Protein AF-A0A1Y6CUM6-F1 (afdb_monomer_lite)

InterPro domains:
  IPR026919 Adhesion G-protein coupled receptor V1 [PTHR46682] (52-139)
  IPR038081 CalX-like domain superfamily [G3DSA:2.60.40.2030] (41-142)
  IPR038081 CalX-like domain superfamily [SSF141072] (45-139)

Structure (mmCIF, N/CA/C/O backbone):
data_AF-A0A1Y6CUM6-F1
#
_entry.id   AF-A0A1Y6CUM6-F1
#
loop_
_atom_site.group_PDB
_atom_site.id
_atom_site.type_symbol
_atom_site.label_atom_id
_atom_site.label_alt_id
_atom_site.label_comp_id
_atom_site.label_asym_id
_atom_site.label_entity_id
_atom_site.label_seq_id
_atom_site.pdbx_PDB_ins_code
_atom_site.Cartn_x
_atom_site.Cartn_y
_atom_site.Cartn_z
_atom_site.occupancy
_atom_site.B_iso_or_equiv
_atom_site.auth_seq_id
_atom_site.auth_comp_id
_atom_site.auth_asym_id
_atom_site.auth_atom_id
_atom_site.pdbx_PDB_model_num
ATOM 1 N N . MET A 1 1 ? -19.918 12.562 -0.828 1.00 33.53 1 MET A N 1
ATOM 2 C CA . MET A 1 1 ? -18.948 11.454 -0.847 1.00 33.53 1 MET A CA 1
ATOM 3 C C . MET A 1 1 ? -17.606 12.121 -0.648 1.00 33.53 1 MET A C 1
ATOM 5 O O . MET A 1 1 ? -17.178 12.841 -1.537 1.00 33.53 1 MET A O 1
ATOM 9 N N . ASP A 1 2 ? -17.083 12.089 0.573 1.00 28.70 2 ASP A N 1
ATOM 10 C CA . ASP A 1 2 ? -15.859 12.815 0.919 1.00 28.70 2 ASP A CA 1
ATOM 11 C C . ASP A 1 2 ? -14.671 11.929 0.526 1.00 28.70 2 ASP A C 1
ATOM 13 O O . ASP A 1 2 ? -14.449 10.892 1.152 1.00 28.70 2 ASP A O 1
ATOM 17 N N . SER A 1 3 ? -13.978 12.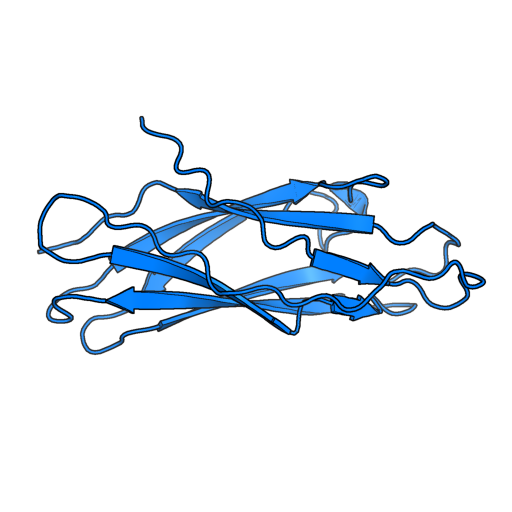271 -0.563 1.00 30.88 3 SER A N 1
ATOM 18 C CA . SER A 1 3 ? -12.720 11.619 -0.933 1.00 30.88 3 SER A CA 1
ATOM 19 C C . SER A 1 3 ? -11.688 11.979 0.121 1.00 30.88 3 SER A C 1
ATOM 21 O O . SER A 1 3 ? -11.293 13.136 0.256 1.00 30.88 3 SER A O 1
ATOM 23 N N . ILE A 1 4 ? -11.271 10.991 0.902 1.00 36.31 4 ILE A N 1
ATOM 24 C CA . ILE A 1 4 ? -10.274 11.200 1.938 1.00 36.31 4 ILE A CA 1
ATOM 25 C C . ILE A 1 4 ? -8.901 11.092 1.279 1.00 36.31 4 ILE A C 1
ATOM 27 O O . ILE A 1 4 ? -8.369 10.002 1.111 1.00 36.31 4 ILE A O 1
ATOM 31 N N . VAL A 1 5 ? -8.330 12.233 0.901 1.00 35.47 5 VAL A N 1
ATOM 32 C CA . VAL A 1 5 ? -6.923 12.306 0.496 1.00 35.47 5 VAL A CA 1
ATOM 33 C C . VAL A 1 5 ? -6.087 12.359 1.774 1.00 35.47 5 VAL A C 1
ATOM 35 O O . VAL A 1 5 ? -6.116 13.351 2.505 1.00 35.47 5 VAL A O 1
ATOM 38 N N . PHE A 1 6 ? -5.387 11.271 2.089 1.00 38.38 6 PHE A N 1
ATOM 39 C CA . PHE A 1 6 ? -4.308 11.307 3.074 1.00 38.38 6 PHE A CA 1
ATOM 40 C C . PHE A 1 6 ? -3.108 11.974 2.392 1.00 38.38 6 PHE A C 1
ATOM 42 O O . PHE A 1 6 ? -2.841 11.628 1.245 1.00 38.38 6 PHE A O 1
ATOM 49 N N . PRO A 1 7 ? -2.408 12.935 3.024 1.00 36.56 7 PRO A N 1
ATOM 50 C CA . PRO A 1 7 ? -1.186 13.477 2.442 1.00 36.56 7 PRO A CA 1
ATOM 51 C C . PRO A 1 7 ? -0.223 12.315 2.189 1.00 36.56 7 PRO A C 1
ATOM 53 O O . PRO A 1 7 ? 0.078 11.543 3.101 1.00 36.56 7 PRO A O 1
ATOM 56 N N . ASP A 1 8 ? 0.155 12.170 0.924 1.00 39.88 8 ASP A N 1
ATOM 57 C CA . ASP A 1 8 ? 0.846 11.013 0.378 1.00 39.88 8 ASP A CA 1
ATOM 58 C C . ASP A 1 8 ? 2.128 10.693 1.152 1.00 39.88 8 ASP A C 1
ATOM 60 O O . ASP A 1 8 ? 2.904 11.583 1.508 1.00 39.88 8 ASP A O 1
ATOM 64 N N . ILE A 1 9 ? 2.393 9.402 1.347 1.00 46.69 9 ILE A N 1
ATOM 65 C CA . ILE A 1 9 ? 3.763 8.925 1.509 1.00 46.69 9 ILE A CA 1
ATOM 66 C C . ILE A 1 9 ? 4.234 8.592 0.084 1.00 46.69 9 ILE A C 1
ATOM 68 O O . ILE A 1 9 ? 3.725 7.619 -0.472 1.00 46.69 9 ILE A O 1
ATOM 72 N N . PRO A 1 10 ? 5.130 9.383 -0.545 1.00 49.16 10 PRO A N 1
ATOM 73 C CA . PRO A 1 10 ? 5.575 9.106 -1.907 1.00 49.16 10 PRO A CA 1
ATOM 74 C C . PRO A 1 10 ? 6.358 7.793 -1.941 1.00 49.16 10 PRO A C 1
ATOM 76 O O . PRO A 1 10 ? 7.515 7.753 -1.541 1.00 49.16 10 PRO A O 1
ATOM 79 N N . THR A 1 11 ? 5.719 6.711 -2.375 1.00 52.38 11 THR A N 1
ATOM 80 C CA . THR A 1 11 ? 6.410 5.432 -2.562 1.00 52.38 11 THR A CA 1
ATOM 81 C C . THR A 1 11 ? 7.208 5.461 -3.851 1.00 52.38 11 THR A C 1
ATOM 83 O O . THR A 1 11 ? 6.782 6.101 -4.810 1.00 52.38 11 THR A O 1
ATOM 86 N N . SER A 1 12 ? 8.372 4.815 -3.852 1.00 60.19 12 SER A N 1
ATOM 87 C CA . SER A 1 12 ? 9.243 4.738 -5.021 1.00 60.19 12 SER A CA 1
ATOM 88 C C . SER A 1 12 ? 9.399 3.283 -5.435 1.00 60.19 12 SER A C 1
ATOM 90 O O . SER A 1 12 ? 9.820 2.435 -4.648 1.00 60.19 12 SER A O 1
ATOM 92 N N . ILE A 1 13 ? 9.078 3.005 -6.690 1.00 56.91 13 ILE A N 1
ATOM 93 C CA . ILE A 1 13 ? 9.493 1.806 -7.399 1.00 56.91 13 ILE A CA 1
ATOM 94 C C . ILE A 1 13 ? 10.892 2.112 -7.921 1.00 56.91 13 ILE A C 1
ATOM 96 O O . ILE A 1 13 ? 11.073 3.031 -8.720 1.00 56.91 13 ILE A O 1
ATOM 100 N N . ARG A 1 14 ? 11.892 1.398 -7.407 1.00 68.56 14 ARG A N 1
ATOM 101 C CA . ARG A 1 14 ? 13.252 1.448 -7.950 1.00 68.56 14 ARG A CA 1
ATOM 102 C C . ARG A 1 14 ? 13.371 0.371 -9.024 1.00 68.56 14 ARG A C 1
ATOM 104 O O . ARG A 1 14 ? 12.829 -0.714 -8.850 1.00 68.56 14 ARG A O 1
ATOM 111 N N . ARG A 1 15 ? 14.098 0.606 -10.111 1.00 60.31 15 ARG A N 1
ATOM 112 C CA . ARG A 1 15 ? 14.328 -0.436 -11.132 1.00 60.31 15 ARG A CA 1
ATOM 113 C C . ARG A 1 15 ? 15.804 -0.860 -11.196 1.00 60.31 15 ARG A C 1
ATOM 115 O O . ARG A 1 15 ? 16.686 -0.011 -11.016 1.00 60.31 15 ARG A O 1
ATOM 122 N N . PRO A 1 16 ? 16.131 -2.155 -11.376 1.00 41.50 16 PRO A N 1
ATOM 123 C CA . PRO A 1 16 ? 17.519 -2.601 -11.510 1.00 41.50 16 PRO A CA 1
ATOM 124 C C . PRO A 1 16 ? 18.195 -1.977 -12.745 1.00 41.50 16 PRO A C 1
ATOM 126 O O . PRO A 1 16 ? 17.691 -2.059 -13.855 1.00 41.50 16 PRO A O 1
ATOM 129 N N . GLY A 1 17 ? 19.363 -1.347 -12.568 1.00 44.12 17 GLY A N 1
ATOM 130 C CA . GLY A 1 17 ? 20.169 -0.815 -13.682 1.00 44.12 17 GLY A CA 1
ATOM 131 C C . GLY A 1 17 ? 20.031 0.685 -13.984 1.00 44.12 17 GLY A C 1
ATOM 132 O O . GLY A 1 17 ? 20.763 1.188 -14.841 1.00 44.12 17 GLY A O 1
ATOM 133 N N . ALA A 1 18 ? 19.194 1.433 -13.257 1.00 41.41 18 ALA A N 1
ATOM 134 C CA . ALA A 1 18 ? 19.151 2.893 -13.360 1.00 41.41 18 ALA A CA 1
ATOM 135 C C . ALA A 1 18 ? 20.408 3.542 -12.734 1.00 41.41 18 ALA A C 1
ATOM 137 O O . ALA A 1 18 ? 20.710 3.378 -11.549 1.00 41.41 18 ALA A O 1
ATOM 138 N N . TYR A 1 19 ? 21.174 4.285 -13.542 1.00 35.53 19 TYR A N 1
ATOM 139 C CA . TYR A 1 19 ? 22.328 5.060 -13.079 1.00 35.53 19 TYR A CA 1
ATOM 140 C C . TYR A 1 19 ? 21.883 6.257 -12.218 1.00 35.53 19 TYR A C 1
ATOM 142 O O . TYR A 1 19 ? 21.023 7.047 -12.594 1.00 35.53 19 TYR A O 1
ATOM 150 N N . ILE A 1 20 ? 22.533 6.371 -11.060 1.00 35.66 20 ILE A N 1
ATOM 151 C CA . ILE A 1 20 ? 22.246 7.232 -9.908 1.00 35.66 20 ILE A CA 1
ATOM 152 C C . ILE A 1 20 ? 22.082 8.741 -10.191 1.00 35.66 20 ILE A C 1
ATOM 154 O O . ILE A 1 20 ? 22.967 9.400 -10.737 1.00 35.66 20 ILE A O 1
ATOM 158 N N . GLY A 1 21 ? 21.002 9.316 -9.658 1.00 32.97 21 GLY A N 1
ATOM 159 C CA . GLY A 1 21 ? 20.863 10.734 -9.318 1.00 32.97 21 GLY A CA 1
ATOM 160 C C . GLY A 1 21 ? 20.311 10.839 -7.893 1.00 32.97 21 GLY A C 1
ATOM 161 O O . GLY A 1 21 ? 19.306 10.223 -7.575 1.00 32.97 21 GLY A O 1
ATOM 162 N N . VAL A 1 22 ? 21.022 11.538 -7.009 1.00 37.03 22 VAL A N 1
ATOM 163 C CA . VAL A 1 22 ? 20.795 11.583 -5.551 1.00 37.03 22 VAL A CA 1
ATOM 164 C C . VAL A 1 22 ? 19.372 12.028 -5.177 1.00 37.03 22 VAL A C 1
ATOM 166 O O . VAL A 1 22 ? 18.963 13.117 -5.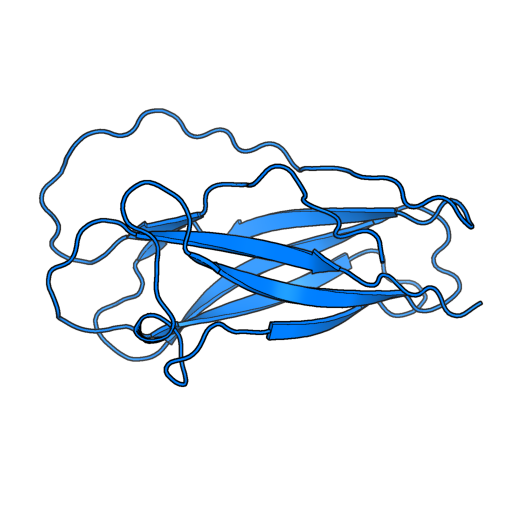571 1.00 37.03 22 VAL A O 1
ATOM 169 N N . TYR A 1 23 ? 18.696 11.286 -4.291 1.00 34.22 23 TYR A N 1
ATOM 170 C CA . TYR A 1 23 ? 17.544 11.789 -3.531 1.00 34.22 23 TYR A CA 1
ATOM 171 C C . TYR A 1 23 ? 17.810 11.652 -2.023 1.00 34.22 23 TYR A C 1
ATOM 173 O O . TYR A 1 23 ? 18.298 10.626 -1.554 1.00 34.22 23 TYR A O 1
ATOM 181 N N . GLY A 1 24 ? 17.610 12.757 -1.294 1.00 28.89 24 GLY A N 1
ATOM 182 C CA . GLY A 1 24 ? 18.013 12.959 0.105 1.00 28.89 24 GLY A CA 1
ATOM 183 C C . GLY A 1 24 ? 17.266 12.104 1.144 1.00 28.89 24 GLY A C 1
ATOM 184 O O . GLY A 1 24 ? 16.479 11.234 0.783 1.00 28.89 24 GLY A O 1
ATOM 185 N N . PRO A 1 25 ? 17.506 12.330 2.453 1.00 32.84 25 PRO A N 1
ATOM 186 C CA . PRO A 1 25 ? 16.980 11.472 3.510 1.00 32.84 25 PRO A CA 1
ATOM 187 C C . PRO A 1 25 ? 15.453 11.574 3.575 1.00 32.84 25 PRO A C 1
ATOM 189 O O . PRO A 1 25 ? 14.892 12.613 3.923 1.00 32.84 25 PRO A O 1
ATOM 192 N N . TRP A 1 26 ? 14.791 10.477 3.222 1.00 36.88 26 TRP A N 1
ATOM 193 C CA . TRP A 1 26 ? 13.344 10.349 3.202 1.00 36.88 26 TRP A CA 1
ATOM 194 C C . TRP A 1 26 ? 12.857 9.880 4.575 1.00 36.88 26 TRP A C 1
ATOM 196 O O . TRP A 1 26 ? 13.093 8.747 4.988 1.00 36.88 26 TRP A O 1
ATOM 206 N N . THR A 1 27 ? 12.213 10.773 5.323 1.00 39.12 27 THR A N 1
ATOM 207 C CA . THR A 1 27 ? 11.589 10.456 6.613 1.00 39.12 27 THR A CA 1
ATOM 208 C C . THR A 1 27 ? 10.075 10.602 6.474 1.00 39.12 27 THR A C 1
ATOM 210 O O . THR A 1 27 ? 9.525 11.667 6.752 1.00 39.12 27 THR A O 1
ATOM 213 N N . GLY A 1 28 ? 9.391 9.561 5.994 1.00 39.22 28 GLY A N 1
ATOM 214 C CA . GLY A 1 28 ? 7.927 9.526 5.950 1.00 39.22 28 GLY A CA 1
ATOM 215 C C . GLY A 1 28 ? 7.342 9.207 7.329 1.00 39.22 28 GLY A C 1
ATOM 216 O O . GLY A 1 28 ? 7.519 8.103 7.837 1.00 39.22 28 GLY A O 1
ATOM 217 N N . ALA A 1 29 ? 6.661 10.169 7.955 1.00 34.97 29 ALA A N 1
ATOM 218 C CA . ALA A 1 29 ? 5.875 9.959 9.174 1.00 34.97 29 ALA A CA 1
ATOM 219 C C . ALA A 1 29 ? 4.471 9.406 8.833 1.00 34.97 29 ALA A C 1
ATOM 221 O O . ALA A 1 29 ? 3.959 9.699 7.752 1.00 34.97 29 ALA A O 1
ATOM 222 N N . PRO A 1 30 ? 3.812 8.641 9.729 1.00 44.72 30 PRO A N 1
ATOM 223 C CA . PRO A 1 30 ? 2.469 8.117 9.476 1.00 44.72 30 PRO A CA 1
ATOM 224 C C . PRO A 1 30 ? 1.435 9.247 9.339 1.00 44.72 30 PRO A C 1
ATOM 226 O O . PRO A 1 30 ? 1.350 10.127 10.198 1.00 44.72 30 PRO A O 1
ATOM 229 N N . ALA A 1 31 ? 0.606 9.192 8.292 1.00 46.22 31 ALA A N 1
ATOM 230 C CA . ALA A 1 31 ? -0.525 10.098 8.111 1.00 46.22 31 ALA A CA 1
ATOM 231 C C . ALA A 1 31 ? -1.730 9.611 8.936 1.00 46.22 31 ALA A C 1
ATOM 233 O O . ALA A 1 31 ? -2.228 8.505 8.731 1.00 46.22 31 ALA A O 1
ATOM 234 N N . THR A 1 32 ? -2.220 10.424 9.873 1.00 42.34 32 THR A N 1
ATOM 235 C CA . THR A 1 32 ? -3.393 10.109 10.706 1.00 42.34 32 THR A CA 1
ATOM 236 C C . THR A 1 32 ? -4.591 10.971 10.308 1.00 42.34 32 THR A C 1
ATOM 238 O O . THR A 1 32 ? -4.477 12.191 10.202 1.00 42.34 32 THR A O 1
ATOM 241 N N . ARG A 1 33 ? -5.773 10.364 10.110 1.00 49.47 33 ARG A N 1
ATOM 242 C CA . ARG A 1 33 ? -7.037 11.113 10.009 1.00 49.47 33 ARG A CA 1
ATOM 243 C C . ARG A 1 33 ? -8.154 10.449 10.798 1.00 49.47 33 ARG A C 1
ATOM 245 O O . ARG A 1 33 ? -8.413 9.256 10.669 1.00 49.47 33 ARG A O 1
ATOM 252 N N . SER A 1 34 ? -8.867 11.270 11.563 1.00 46.16 34 SER A N 1
ATOM 253 C CA . SER A 1 34 ? -10.031 10.860 12.341 1.00 46.16 34 SER A CA 1
ATOM 254 C C . SER A 1 34 ? -11.317 10.935 11.524 1.00 46.16 34 SER A C 1
ATOM 256 O O . SER A 1 34 ? -11.650 11.993 10.996 1.00 46.16 34 SER A O 1
ATOM 258 N N . THR A 1 35 ? -12.067 9.835 11.433 1.00 44.50 35 THR A N 1
ATOM 259 C CA . THR A 1 35 ? -13.427 9.830 10.874 1.00 44.50 35 THR A CA 1
ATOM 260 C C . THR A 1 35 ? -14.440 10.073 11.988 1.00 44.50 35 THR A C 1
ATOM 262 O O . THR A 1 35 ? -14.504 9.328 12.967 1.00 44.50 35 THR A O 1
ATOM 265 N N . SER A 1 36 ? -15.225 11.145 11.876 1.00 47.81 36 SER A N 1
ATOM 266 C CA . SER A 1 36 ? -16.265 11.477 12.851 1.00 47.81 36 SER A CA 1
ATOM 267 C C . SER A 1 36 ? -17.443 10.507 12.733 1.00 47.81 36 SER A C 1
ATOM 269 O O . SER A 1 36 ? -18.105 10.466 11.699 1.00 47.81 36 SER A O 1
ATOM 271 N N . GLY A 1 37 ? -17.714 9.761 13.805 1.00 47.59 37 GLY A N 1
ATOM 272 C CA . GLY A 1 37 ? -18.907 8.916 13.927 1.00 47.59 37 GLY A CA 1
ATOM 273 C C . GLY A 1 37 ? -18.921 8.000 15.155 1.00 47.59 37 GLY A C 1
ATOM 274 O O . GLY A 1 37 ? -19.990 7.710 15.675 1.00 47.59 37 GLY A O 1
ATOM 275 N N . GLY A 1 38 ? -17.756 7.601 15.680 1.00 55.31 38 GLY A N 1
ATOM 276 C CA . GLY A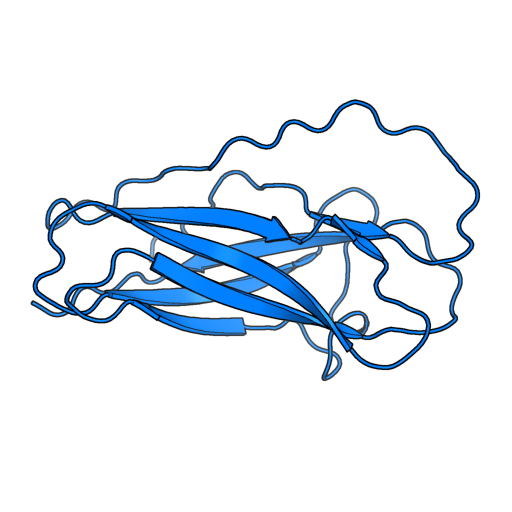 1 38 ? -17.704 6.685 16.833 1.00 55.31 38 GLY A CA 1
ATOM 277 C C . GLY A 1 38 ? -16.342 6.550 17.515 1.00 55.31 38 GLY A C 1
ATOM 278 O O . GLY A 1 38 ? -16.066 5.532 18.138 1.00 55.31 38 GLY A O 1
ATOM 279 N N . GLY A 1 39 ? -15.449 7.532 17.351 1.00 67.38 39 GLY A N 1
ATOM 280 C CA . GLY A 1 39 ? -14.081 7.467 17.886 1.00 67.38 39 GLY A CA 1
ATOM 281 C C . GLY A 1 39 ? -13.161 6.473 17.167 1.00 67.38 39 GLY A C 1
ATOM 282 O O . GLY A 1 39 ? -12.014 6.326 17.575 1.00 67.38 39 GLY A O 1
ATOM 283 N N . CYS A 1 40 ? -13.648 5.811 16.111 1.00 73.81 40 CYS A N 1
ATOM 284 C CA . CYS A 1 40 ? -12.850 4.957 15.245 1.00 73.81 40 CYS A CA 1
ATOM 285 C C . CYS A 1 40 ? -12.196 5.783 14.130 1.00 73.81 40 CYS A C 1
ATOM 287 O O . CYS A 1 40 ? -12.873 6.570 13.465 1.00 73.81 40 CYS A O 1
ATOM 289 N N . SER A 1 41 ? -10.898 5.599 13.909 1.00 82.00 41 SER A N 1
ATOM 290 C CA . SER A 1 41 ? -10.140 6.280 12.859 1.00 82.00 41 SER A CA 1
ATOM 291 C C . SER A 1 41 ? -9.125 5.360 12.208 1.00 82.00 41 SER A C 1
ATOM 293 O O . SER A 1 41 ? -8.628 4.444 12.860 1.00 82.00 41 SER A O 1
ATOM 295 N N . LEU A 1 42 ? -8.836 5.613 10.931 1.00 82.06 42 LEU A N 1
ATOM 296 C CA . LEU A 1 42 ? -7.901 4.830 10.132 1.00 82.06 42 LEU A CA 1
ATOM 297 C C . LEU A 1 42 ? -6.711 5.689 9.702 1.00 82.06 42 LEU A C 1
ATOM 299 O O . LEU A 1 42 ? -6.865 6.850 9.320 1.00 82.06 42 LEU A O 1
ATOM 303 N N . SER A 1 43 ? -5.528 5.095 9.736 1.00 82.88 43 SER A N 1
ATOM 304 C CA . SER A 1 43 ? -4.302 5.612 9.133 1.00 82.88 43 SER A CA 1
ATOM 305 C C . SER A 1 43 ? -3.681 4.547 8.243 1.00 82.88 43 SER A C 1
ATOM 307 O O . SER A 1 43 ? -3.918 3.359 8.442 1.00 82.88 43 SER A O 1
ATOM 309 N N . ILE A 1 44 ? -2.870 4.964 7.277 1.00 84.19 44 ILE A N 1
ATOM 310 C CA . ILE A 1 44 ? -2.087 4.067 6.426 1.00 84.19 44 ILE A CA 1
ATOM 311 C C . ILE A 1 44 ? -0.620 4.480 6.476 1.00 84.19 44 ILE A C 1
ATOM 313 O O . ILE A 1 44 ? -0.300 5.669 6.517 1.00 84.19 44 ILE A O 1
ATOM 317 N N . ALA A 1 45 ? 0.267 3.492 6.497 1.00 82.62 45 ALA A N 1
ATOM 318 C CA . ALA A 1 45 ? 1.702 3.694 6.399 1.00 82.62 45 ALA A CA 1
ATOM 319 C C . ALA A 1 45 ? 2.311 2.665 5.447 1.00 82.62 45 ALA A C 1
ATOM 321 O O . ALA A 1 45 ? 2.005 1.476 5.537 1.00 82.62 45 ALA A O 1
ATOM 322 N N . ALA A 1 46 ? 3.198 3.122 4.567 1.00 82.00 46 ALA A N 1
ATOM 323 C CA . ALA A 1 46 ? 4.095 2.242 3.834 1.00 82.00 46 ALA A CA 1
ATOM 324 C C . ALA A 1 46 ? 5.039 1.559 4.834 1.00 82.00 46 ALA A C 1
ATOM 326 O O . ALA A 1 46 ? 5.770 2.239 5.553 1.00 82.00 46 ALA A O 1
ATOM 327 N N . THR A 1 47 ? 4.999 0.230 4.904 1.00 85.06 47 THR A N 1
ATOM 328 C CA . THR A 1 47 ? 5.862 -0.552 5.806 1.00 85.06 47 THR A CA 1
ATOM 329 C C . THR A 1 47 ? 7.014 -1.224 5.079 1.00 85.06 47 THR A C 1
ATOM 331 O O . THR A 1 47 ? 8.068 -1.415 5.675 1.00 85.06 47 THR A O 1
ATOM 334 N N . ASP A 1 48 ? 6.827 -1.542 3.799 1.00 82.31 48 ASP A N 1
ATOM 335 C CA . ASP A 1 48 ? 7.870 -2.049 2.909 1.00 82.31 48 ASP A CA 1
ATOM 336 C C . ASP A 1 48 ? 7.461 -1.762 1.455 1.00 82.31 48 ASP A C 1
ATOM 338 O O . ASP A 1 48 ? 6.894 -2.619 0.773 1.00 82.31 48 ASP A O 1
ATOM 342 N N . ALA A 1 49 ? 7.638 -0.507 1.029 1.00 83.19 49 ALA A N 1
ATOM 343 C CA . ALA A 1 49 ? 7.142 0.002 -0.255 1.00 83.19 49 ALA A CA 1
ATOM 344 C C . ALA A 1 49 ? 8.097 1.009 -0.932 1.00 83.19 49 ALA A C 1
ATOM 346 O O . ALA A 1 49 ? 7.674 1.841 -1.726 1.00 83.19 49 ALA A O 1
ATOM 347 N N . ASP A 1 50 ? 9.385 0.954 -0.595 1.00 83.56 50 ASP A N 1
ATOM 348 C CA . ASP A 1 50 ? 10.446 1.647 -1.329 1.00 83.56 50 ASP A CA 1
ATOM 349 C C . ASP A 1 50 ? 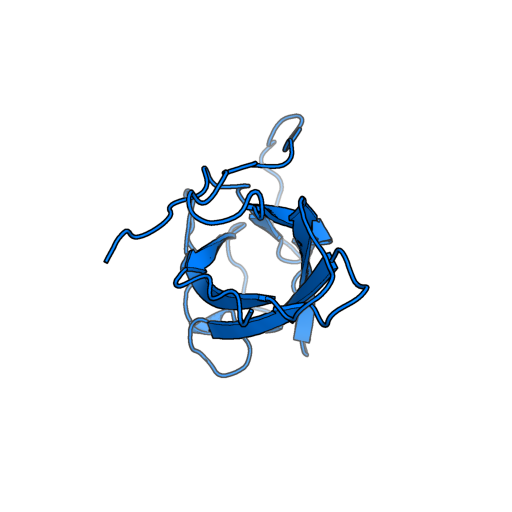11.540 0.626 -1.636 1.00 83.56 50 ASP A C 1
ATOM 351 O O . ASP A 1 50 ? 12.364 0.295 -0.778 1.00 83.56 50 ASP A O 1
ATOM 355 N N . LYS A 1 51 ? 11.486 0.031 -2.828 1.00 83.38 51 LYS A N 1
ATOM 356 C CA . LYS A 1 51 ? 12.339 -1.100 -3.215 1.00 83.38 51 LYS A CA 1
ATOM 357 C C . LYS A 1 51 ? 12.270 -1.379 -4.707 1.00 83.38 51 LYS A C 1
ATOM 359 O O . LYS A 1 51 ? 11.533 -0.723 -5.437 1.00 83.38 51 LYS A O 1
ATOM 364 N N . PHE A 1 52 ? 13.092 -2.335 -5.131 1.00 83.06 52 PHE A N 1
ATOM 365 C CA . PHE A 1 52 ? 13.119 -2.771 -6.513 1.00 83.06 52 PHE A CA 1
ATOM 366 C C . PHE A 1 52 ? 11.886 -3.600 -6.874 1.00 83.06 52 PHE A C 1
ATOM 368 O O . PHE A 1 52 ? 11.488 -4.444 -6.075 1.00 83.06 52 PHE A O 1
ATOM 375 N N . GLU A 1 53 ? 11.321 -3.389 -8.062 1.00 84.88 53 GLU A N 1
ATOM 376 C CA . GLU A 1 53 ? 10.278 -4.266 -8.626 1.00 84.88 53 GLU A CA 1
ATOM 377 C C . GLU A 1 53 ? 10.802 -5.658 -9.018 1.00 84.88 53 GLU A C 1
ATOM 379 O O . GLU A 1 53 ? 10.065 -6.635 -8.909 1.00 84.88 53 GLU A O 1
ATOM 384 N N . GLY A 1 54 ? 12.088 -5.760 -9.379 1.00 88.12 54 GLY A N 1
ATOM 385 C CA . GLY A 1 54 ? 12.718 -6.979 -9.896 1.00 88.12 54 GLY A CA 1
ATOM 386 C C . GLY A 1 54 ? 12.594 -7.127 -11.418 1.00 88.12 54 GLY A C 1
ATOM 387 O O . GLY A 1 54 ? 11.825 -6.419 -12.048 1.00 88.12 54 GLY A O 1
ATOM 388 N N . ASP A 1 55 ? 13.355 -8.061 -11.995 1.00 87.31 55 ASP A N 1
ATOM 389 C CA . ASP A 1 55 ? 13.419 -8.263 -13.456 1.00 87.31 55 ASP A CA 1
ATOM 390 C C . ASP A 1 55 ? 12.286 -9.165 -14.003 1.00 87.31 55 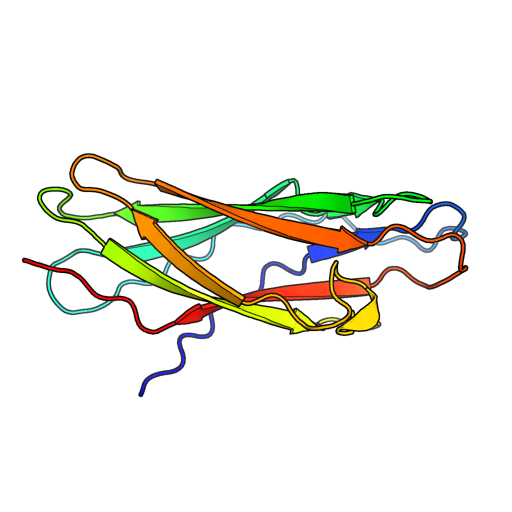ASP A C 1
ATOM 392 O O . ASP A 1 55 ? 12.103 -9.282 -15.214 1.00 87.31 55 ASP A O 1
ATOM 396 N N . ASP A 1 56 ? 11.582 -9.883 -13.119 1.00 90.12 56 ASP A N 1
ATOM 397 C CA . ASP A 1 56 ? 10.518 -10.843 -13.445 1.00 90.12 56 ASP A CA 1
ATOM 398 C C . ASP A 1 56 ? 9.612 -11.074 -12.219 1.00 90.12 56 ASP A C 1
ATOM 400 O O . ASP A 1 56 ? 9.974 -10.769 -11.078 1.00 90.12 56 ASP A O 1
ATOM 404 N N . GLY A 1 57 ? 8.447 -11.682 -12.440 1.00 94.75 57 GLY A N 1
ATOM 405 C CA . GLY A 1 57 ? 7.501 -12.049 -11.395 1.00 94.75 57 GLY A CA 1
ATOM 406 C C . GLY A 1 57 ? 6.812 -10.840 -10.768 1.00 94.75 57 GLY A C 1
ATOM 407 O O . GLY A 1 57 ? 6.580 -9.828 -11.419 1.00 94.75 57 GLY A O 1
ATOM 408 N N . ALA A 1 58 ? 6.425 -10.972 -9.502 1.00 94.81 58 ALA A N 1
ATOM 409 C CA . ALA A 1 58 ? 5.742 -9.916 -8.769 1.00 94.81 58 ALA A CA 1
ATOM 410 C C . ALA A 1 58 ? 6.476 -9.610 -7.466 1.00 94.81 58 ALA A C 1
ATOM 412 O O . ALA A 1 58 ? 6.851 -10.529 -6.732 1.00 94.81 58 ALA A O 1
ATOM 413 N N . THR A 1 59 ? 6.604 -8.323 -7.154 1.00 92.12 59 THR A N 1
ATOM 414 C CA . THR A 1 59 ? 7.122 -7.846 -5.872 1.00 92.12 59 THR A CA 1
ATOM 415 C C . THR A 1 59 ? 6.007 -7.177 -5.076 1.00 92.12 59 THR A C 1
ATOM 417 O O . THR A 1 59 ? 5.349 -6.253 -5.551 1.00 92.12 59 THR A O 1
ATOM 420 N N . ASP A 1 60 ? 5.809 -7.625 -3.835 1.00 94.50 60 ASP A N 1
ATOM 421 C CA . ASP A 1 60 ? 4.789 -7.074 -2.941 1.00 94.50 60 ASP A CA 1
ATOM 422 C C . ASP A 1 60 ? 5.267 -5.779 -2.282 1.00 94.50 60 ASP A C 1
ATOM 424 O O . ASP A 1 60 ? 6.184 -5.798 -1.464 1.00 94.50 60 ASP A O 1
ATOM 428 N N . PHE A 1 61 ? 4.601 -4.662 -2.547 1.00 91.06 61 PHE A N 1
ATOM 429 C CA . PHE A 1 61 ? 4.754 -3.407 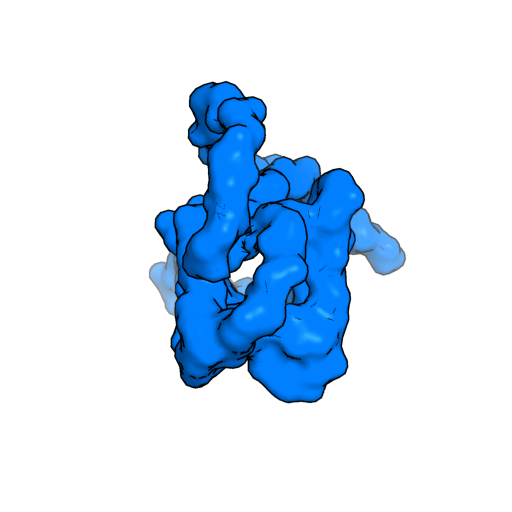-1.814 1.00 91.06 61 PHE A CA 1
ATOM 430 C C . PHE A 1 61 ? 3.691 -3.360 -0.715 1.00 91.06 61 PHE A C 1
ATOM 432 O O . PHE A 1 61 ? 2.491 -3.416 -0.998 1.00 91.06 61 PHE A O 1
ATOM 439 N N . THR A 1 62 ? 4.113 -3.299 0.550 1.00 90.44 62 THR A N 1
ATOM 440 C CA . THR A 1 62 ? 3.203 -3.489 1.690 1.00 90.44 62 THR A CA 1
ATOM 441 C C . THR A 1 62 ? 2.898 -2.199 2.435 1.00 90.44 62 THR A C 1
ATOM 443 O O . THR A 1 62 ? 3.779 -1.388 2.749 1.00 90.44 62 THR A O 1
ATOM 446 N N . PHE A 1 63 ? 1.619 -2.052 2.772 1.00 89.31 63 PHE A N 1
ATOM 447 C CA . PHE A 1 63 ? 1.078 -0.925 3.511 1.00 89.31 63 PHE A CA 1
ATOM 448 C C . PHE A 1 63 ? 0.266 -1.438 4.693 1.00 89.31 63 PHE A C 1
ATOM 450 O O . PHE A 1 63 ? -0.639 -2.258 4.535 1.00 89.31 63 PHE A O 1
ATOM 457 N N . THR A 1 64 ? 0.561 -0.930 5.885 1.00 91.50 64 THR A N 1
ATOM 458 C CA . THR A 1 64 ? -0.209 -1.241 7.088 1.00 91.50 64 THR A CA 1
ATOM 459 C C . THR A 1 64 ? -1.268 -0.176 7.306 1.00 91.50 64 THR A C 1
ATOM 461 O O . THR A 1 64 ? -0.955 1.002 7.491 1.00 91.50 64 THR A O 1
ATOM 464 N N . VAL A 1 65 ? -2.528 -0.602 7.328 1.00 88.88 65 VAL A N 1
ATOM 465 C CA . VAL A 1 65 ? -3.654 0.228 7.751 1.00 88.88 65 VAL A CA 1
ATOM 466 C C . VAL A 1 65 ? -3.876 -0.000 9.239 1.00 88.88 65 VAL A C 1
ATOM 468 O O . VAL A 1 65 ? -4.072 -1.133 9.670 1.00 88.88 65 VAL A O 1
ATOM 471 N N . THR A 1 66 ? -3.836 1.066 10.031 1.00 88.94 66 THR A N 1
ATOM 472 C CA . THR A 1 66 ? -4.037 1.022 11.482 1.00 88.94 66 THR A CA 1
ATOM 473 C C . THR A 1 66 ? -5.364 1.657 11.848 1.00 88.94 66 THR A C 1
ATOM 475 O O . THR A 1 66 ? -5.703 2.743 11.386 1.00 88.94 66 THR A O 1
ATOM 478 N N . ARG A 1 67 ? -6.096 0.983 12.725 1.00 88.81 67 ARG A N 1
ATOM 479 C CA . ARG A 1 67 ? -7.319 1.444 13.361 1.00 88.81 67 ARG A CA 1
ATOM 480 C C . ARG A 1 67 ? -7.029 1.888 14.787 1.00 88.81 67 ARG A C 1
ATOM 482 O O . ARG A 1 67 ? -6.430 1.150 15.566 1.00 88.81 67 ARG A O 1
ATOM 489 N N . THR A 1 68 ? -7.550 3.045 15.167 1.00 86.94 68 THR A N 1
ATOM 490 C CA . THR A 1 68 ? -7.652 3.471 16.570 1.00 86.94 68 THR A CA 1
ATOM 491 C C . THR A 1 68 ? -9.114 3.661 16.951 1.00 86.94 68 THR A C 1
ATOM 493 O O . THR A 1 68 ? -9.933 3.923 16.076 1.00 86.94 68 THR A O 1
ATOM 496 N N . GLY A 1 69 ? -9.446 3.538 18.239 1.00 85.69 69 GLY A N 1
ATOM 497 C CA . GLY A 1 69 ? -10.826 3.605 18.739 1.00 85.69 69 GLY A CA 1
ATOM 498 C C . GLY A 1 69 ? -11.378 2.243 19.176 1.00 85.69 69 GLY A C 1
ATOM 499 O O . GLY A 1 69 ? -10.595 1.324 19.421 1.00 85.69 69 GLY A O 1
ATOM 500 N N . PRO A 1 70 ? -12.712 2.096 19.304 1.00 85.81 70 PRO A N 1
ATOM 501 C CA . PRO A 1 70 ? -13.344 0.825 19.658 1.00 85.81 70 PRO A CA 1
ATOM 502 C C . PRO A 1 70 ? -12.992 -0.264 18.650 1.00 85.81 70 PRO A C 1
ATOM 504 O O . PRO A 1 70 ? -12.935 0.031 17.460 1.00 85.81 70 PRO A O 1
ATOM 507 N N . THR A 1 71 ? -12.813 -1.505 19.109 1.00 92.06 71 THR A N 1
ATOM 508 C CA . THR A 1 71 ? -12.506 -2.692 18.284 1.00 92.06 71 THR A CA 1
ATOM 509 C C . THR A 1 71 ? -13.585 -3.772 18.374 1.00 92.06 71 THR A C 1
ATOM 511 O O . THR A 1 71 ? -13.372 -4.895 17.936 1.00 92.06 71 THR A O 1
ATOM 514 N N . THR A 1 72 ? -14.750 -3.462 18.946 1.00 91.19 72 THR A N 1
ATOM 515 C CA . THR A 1 72 ? -15.818 -4.442 19.223 1.00 91.19 72 THR A CA 1
ATOM 516 C C . THR A 1 72 ? -16.487 -5.006 17.976 1.00 91.19 72 THR A C 1
ATOM 518 O O . THR A 1 72 ? -17.135 -6.043 18.064 1.00 91.19 72 THR A O 1
ATOM 521 N N . SER A 1 73 ? -16.313 -4.341 16.838 1.00 89.25 73 SER A N 1
ATOM 522 C CA . SER A 1 73 ? -16.949 -4.691 15.573 1.00 89.25 73 SER A CA 1
ATOM 523 C C . SER A 1 73 ? -15.990 -4.436 14.408 1.00 89.25 73 SER A C 1
ATOM 525 O O . SER A 1 73 ? -15.022 -3.679 14.564 1.00 89.25 73 SER A O 1
ATOM 527 N N . ASP A 1 74 ? -16.235 -5.054 13.257 1.00 91.50 74 ASP A N 1
ATOM 528 C CA . ASP A 1 74 ? -15.391 -4.938 12.063 1.00 91.50 74 ASP A CA 1
ATOM 529 C C . ASP A 1 74 ? -15.354 -3.500 11.514 1.00 91.50 74 ASP A C 1
ATOM 531 O O . ASP A 1 74 ? -16.308 -2.724 11.635 1.00 91.50 74 ASP A O 1
ATOM 535 N N . VAL A 1 75 ? -14.235 -3.149 10.878 1.00 89.31 75 VAL A N 1
ATOM 536 C CA . VAL A 1 75 ? -14.118 -1.955 10.032 1.00 89.31 75 VAL A CA 1
ATOM 537 C C . VAL A 1 75 ? -13.672 -2.385 8.653 1.00 89.31 75 VAL A C 1
ATOM 539 O O . VAL A 1 75 ? -12.658 -3.066 8.532 1.00 89.31 75 VAL A O 1
ATOM 542 N N . SER A 1 76 ? -14.371 -1.932 7.622 1.00 89.94 76 SER A N 1
ATOM 543 C CA . SER A 1 76 ? -13.916 -2.059 6.240 1.00 89.94 76 SER A CA 1
ATOM 544 C C . SER A 1 76 ? -13.594 -0.700 5.634 1.00 89.94 76 SER A C 1
ATOM 546 O O . SER A 1 76 ? -14.152 0.324 6.028 1.00 89.94 76 SER A O 1
ATOM 548 N N . VAL A 1 77 ? -12.651 -0.692 4.699 1.00 87.31 77 VAL A N 1
ATOM 549 C CA . VAL A 1 77 ? -12.200 0.494 3.976 1.00 87.31 77 VAL A CA 1
ATOM 550 C C . VAL A 1 77 ? -11.833 0.102 2.552 1.00 87.31 77 VAL A C 1
ATOM 552 O O . VAL A 1 77 ? -11.131 -0.888 2.336 1.00 87.31 77 VAL A O 1
ATOM 555 N N . ASP A 1 78 ? -12.307 0.870 1.582 1.00 90.12 78 ASP A N 1
ATOM 556 C CA . ASP A 1 78 ? -11.906 0.700 0.190 1.00 90.12 78 ASP A CA 1
ATOM 557 C C . ASP A 1 78 ? -10.521 1.311 -0.016 1.00 90.12 78 ASP A C 1
ATOM 559 O O . ASP A 1 78 ? -10.168 2.308 0.617 1.00 90.12 78 ASP A O 1
ATOM 563 N N . TRP A 1 79 ? -9.737 0.746 -0.924 1.00 91.56 79 TRP A N 1
ATOM 564 C CA . TRP A 1 79 ? -8.434 1.269 -1.304 1.00 91.56 79 TRP A CA 1
ATOM 565 C C . TRP A 1 79 ? -8.230 1.214 -2.814 1.00 91.56 79 TRP A C 1
ATOM 567 O O . TRP A 1 79 ? -8.738 0.319 -3.487 1.00 91.56 79 TRP A O 1
ATOM 577 N N . ALA A 1 80 ? -7.479 2.175 -3.345 1.00 90.38 80 ALA A N 1
ATOM 578 C CA . ALA A 1 80 ? -7.110 2.226 -4.755 1.00 90.38 80 ALA A CA 1
ATOM 579 C C . ALA A 1 80 ? -5.708 2.810 -4.938 1.00 90.38 80 ALA A C 1
ATOM 581 O O . ALA A 1 80 ? -5.290 3.689 -4.177 1.00 90.38 80 ALA A O 1
ATOM 582 N N . VAL A 1 81 ? -5.003 2.322 -5.956 1.00 89.62 81 VAL A N 1
ATOM 583 C CA . VAL A 1 81 ? -3.689 2.811 -6.376 1.00 89.62 81 VAL A CA 1
ATOM 584 C C . VAL A 1 81 ? -3.832 3.855 -7.481 1.00 89.62 81 VAL A C 1
ATOM 586 O O . VAL A 1 81 ? -4.687 3.745 -8.358 1.00 89.62 81 VAL A O 1
ATOM 589 N N . SER A 1 82 ? -2.962 4.859 -7.463 1.00 87.56 82 SER A N 1
ATOM 590 C CA . SER A 1 82 ? -2.764 5.797 -8.571 1.00 87.56 82 SER A CA 1
ATOM 591 C C . SER A 1 82 ? -1.296 6.197 -8.676 1.00 87.56 82 SER A C 1
ATOM 593 O O . SER A 1 82 ? -0.635 6.336 -7.648 1.00 87.56 82 SER A O 1
ATOM 595 N N . GLY A 1 83 ? -0.795 6.445 -9.886 1.00 85.31 83 GLY A N 1
ATOM 596 C CA . GLY A 1 83 ? 0.548 6.995 -10.089 1.00 85.31 83 GLY A CA 1
ATOM 597 C C . GLY A 1 83 ? 0.737 8.371 -9.439 1.00 85.31 83 GLY A C 1
ATOM 598 O O . GLY A 1 83 ? -0.201 9.169 -9.375 1.00 85.31 83 GLY A O 1
ATOM 599 N N . SER A 1 84 ? 1.946 8.659 -8.960 1.00 83.06 84 SER A N 1
ATOM 600 C CA . SER A 1 84 ? 2.297 9.921 -8.299 1.00 83.06 84 SER A CA 1
ATOM 601 C C . SER A 1 84 ? 3.773 10.296 -8.506 1.00 83.06 84 SER A C 1
ATOM 603 O O . SER A 1 84 ? 4.579 9.501 -8.980 1.00 83.06 84 SER A O 1
ATOM 605 N N . GLY A 1 85 ? 4.146 11.534 -8.170 1.00 80.81 85 GLY A N 1
ATOM 606 C CA . GLY A 1 85 ? 5.525 12.015 -8.309 1.00 80.81 85 GLY A CA 1
ATOM 607 C C . GLY A 1 85 ? 5.909 12.451 -9.731 1.00 80.81 85 GLY A C 1
ATOM 608 O O . GLY A 1 85 ? 5.051 12.755 -10.557 1.00 80.81 85 GLY A O 1
ATOM 609 N N . GLY A 1 86 ? 7.221 12.561 -9.981 1.00 81.44 86 GLY A N 1
ATOM 610 C CA . GLY A 1 86 ? 7.777 13.069 -11.245 1.00 81.44 86 GLY A CA 1
ATOM 611 C C . GLY A 1 86 ? 7.706 12.077 -12.409 1.00 81.44 86 GLY A C 1
ATOM 612 O O . GLY A 1 86 ? 7.511 12.501 -13.545 1.00 81.44 86 GLY A O 1
ATOM 613 N N . ASN A 1 87 ? 7.797 10.778 -12.113 1.00 81.88 87 ASN A N 1
ATOM 614 C CA . ASN A 1 87 ? 7.549 9.689 -13.057 1.00 81.88 87 ASN A CA 1
ATOM 615 C C . ASN A 1 87 ? 6.436 8.813 -12.457 1.00 81.88 87 ASN A C 1
ATOM 617 O O . ASN A 1 87 ? 6.714 7.925 -11.662 1.00 81.88 87 ASN A O 1
ATOM 621 N N . PRO A 1 88 ? 5.155 9.103 -12.704 1.00 85.56 88 PRO A N 1
ATOM 622 C CA . PRO A 1 88 ? 4.081 8.319 -12.107 1.00 85.56 88 PRO A CA 1
ATOM 623 C C . PRO A 1 88 ? 4.050 6.905 -12.692 1.00 85.56 88 PRO A C 1
ATOM 625 O O . PRO A 1 88 ? 4.097 6.744 -13.912 1.00 85.56 88 PRO A O 1
ATOM 628 N N . ALA A 1 89 ? 3.906 5.899 -11.829 1.00 90.44 89 ALA A N 1
ATOM 629 C CA . ALA A 1 89 ? 3.582 4.546 -12.261 1.00 90.44 89 ALA A CA 1
ATOM 630 C C . ALA A 1 89 ? 2.216 4.529 -12.966 1.00 90.44 89 ALA A C 1
ATOM 632 O O . ALA A 1 89 ? 1.300 5.300 -12.653 1.00 90.44 89 ALA A O 1
ATOM 633 N N . THR A 1 90 ? 2.068 3.630 -13.918 1.00 93.19 90 THR A N 1
ATOM 634 C CA . THR A 1 90 ? 0.870 3.388 -14.714 1.00 93.19 90 THR A CA 1
ATOM 635 C C . THR A 1 90 ? 0.250 2.044 -14.348 1.00 93.19 90 THR A C 1
ATOM 637 O O . THR A 1 90 ? 0.778 1.296 -13.536 1.00 93.19 90 THR A O 1
ATOM 640 N N . GLY A 1 91 ? -0.891 1.702 -14.954 1.00 94.25 91 GLY A N 1
ATOM 641 C CA . GLY A 1 91 ? -1.476 0.374 -14.766 1.00 94.25 91 GLY A CA 1
ATOM 642 C C . GLY A 1 91 ? -0.564 -0.768 -15.232 1.00 94.25 91 GLY A C 1
ATOM 643 O O . GLY A 1 91 ? -0.664 -1.859 -14.686 1.00 94.25 91 GLY A O 1
ATOM 644 N N . ALA A 1 92 ? 0.318 -0.526 -16.209 1.00 94.50 92 ALA A N 1
ATOM 645 C CA . ALA A 1 92 ? 1.199 -1.553 -16.764 1.00 94.50 92 ALA A CA 1
ATOM 646 C C . ALA A 1 92 ? 2.258 -2.042 -15.761 1.00 94.50 92 ALA A C 1
ATOM 648 O O . ALA A 1 92 ? 2.635 -3.206 -15.821 1.00 94.50 92 ALA A O 1
ATOM 649 N N . ASP A 1 93 ? 2.650 -1.190 -14.811 1.00 93.81 93 ASP A N 1
ATOM 650 C CA . ASP A 1 93 ? 3.653 -1.486 -13.779 1.00 93.81 93 ASP A CA 1
ATOM 651 C C . ASP A 1 93 ? 3.120 -2.430 -12.678 1.00 93.81 93 ASP A C 1
ATOM 653 O O . ASP A 1 93 ? 3.843 -2.844 -11.775 1.00 93.81 93 ASP A O 1
ATOM 657 N N . PHE A 1 94 ? 1.833 -2.788 -12.715 1.00 96.00 94 PHE A N 1
ATOM 658 C CA . PHE A 1 94 ? 1.204 -3.666 -11.729 1.00 96.00 94 PHE A CA 1
ATOM 659 C C . PHE A 1 94 ? 0.744 -4.977 -12.355 1.00 96.00 94 PHE A C 1
ATOM 661 O O . PHE A 1 94 ? 0.346 -5.047 -13.523 1.00 96.00 94 PHE A O 1
ATOM 668 N N . VAL A 1 95 ? 0.712 -6.029 -11.535 1.00 96.31 95 VAL A N 1
ATOM 669 C CA . VAL A 1 95 ? 0.169 -7.324 -11.951 1.00 96.31 95 VAL A CA 1
ATOM 670 C C . VAL A 1 95 ? -1.270 -7.147 -12.441 1.00 96.31 95 VAL A C 1
ATOM 672 O O . VAL A 1 95 ? -2.135 -6.630 -11.735 1.00 96.31 95 VAL A O 1
ATOM 675 N N . GLY A 1 96 ? -1.529 -7.599 -13.670 1.00 96.31 96 GLY A N 1
ATOM 676 C CA . GLY A 1 96 ? -2.829 -7.466 -14.333 1.00 96.31 96 GLY A CA 1
ATOM 677 C C . GLY A 1 96 ? -2.969 -6.244 -15.246 1.00 96.31 96 GLY A C 1
ATOM 678 O O . GLY A 1 96 ? -4.005 -6.115 -15.898 1.00 96.31 96 GLY A O 1
ATOM 679 N N . GLY A 1 97 ? -1.952 -5.380 -15.346 1.00 96.31 97 GLY A N 1
ATOM 680 C CA . GLY A 1 97 ? -1.916 -4.282 -16.317 1.00 96.31 97 GLY A CA 1
ATOM 681 C C . GLY A 1 97 ? -2.921 -3.156 -16.041 1.00 96.31 97 GLY A C 1
ATOM 682 O O . GLY A 1 97 ? -3.311 -2.429 -16.957 1.00 96.31 97 GLY A O 1
ATOM 683 N N . ALA A 1 98 ? -3.374 -3.018 -14.794 1.00 97.81 98 ALA A N 1
ATOM 684 C CA . ALA A 1 98 ? -4.275 -1.966 -14.337 1.00 97.81 98 ALA A CA 1
ATOM 685 C C . ALA A 1 98 ? -3.932 -1.549 -12.900 1.00 97.81 98 ALA A C 1
ATOM 687 O O . ALA A 1 98 ? -3.353 -2.327 -12.149 1.00 97.81 98 ALA A O 1
ATOM 688 N N . PHE A 1 99 ? -4.335 -0.339 -12.493 1.00 94.88 99 PHE A N 1
ATOM 689 C CA . PHE A 1 99 ? -4.158 0.103 -11.109 1.00 94.88 99 PHE A CA 1
ATOM 690 C C . PHE A 1 99 ? -4.913 -0.814 -10.129 1.00 94.88 99 PHE A C 1
ATOM 692 O O . PHE A 1 99 ? -6.136 -0.950 -10.255 1.00 94.88 99 PHE A O 1
ATOM 699 N N . PRO A 1 100 ? -4.226 -1.412 -9.137 1.00 96.00 100 PRO A N 1
ATOM 700 C CA . PRO A 1 100 ? -4.872 -2.260 -8.144 1.00 96.00 100 PRO A CA 1
ATOM 701 C C . PRO A 1 100 ? -5.836 -1.479 -7.247 1.00 96.00 100 PRO A C 1
ATOM 703 O O . PRO A 1 100 ? -5.590 -0.329 -6.875 1.00 96.00 100 PRO A O 1
ATOM 706 N N . ALA A 1 101 ? -6.930 -2.129 -6.863 1.00 95.94 101 ALA A N 1
ATOM 707 C CA . ALA A 1 101 ? -7.902 -1.614 -5.909 1.00 95.94 101 ALA A CA 1
ATOM 708 C C . ALA A 1 101 ? -8.601 -2.773 -5.190 1.00 95.94 101 ALA A C 1
ATOM 710 O O . ALA A 1 101 ? -8.615 -3.905 -5.678 1.00 95.94 101 ALA A O 1
ATOM 711 N N . GLY A 1 102 ? -9.217 -2.493 -4.045 1.00 96.38 102 GLY A N 1
ATOM 712 C CA . GLY A 1 102 ? -9.978 -3.489 -3.300 1.00 96.38 102 GLY A CA 1
ATOM 713 C C . GLY A 1 102 ? -10.595 -2.943 -2.021 1.00 96.38 102 GLY A C 1
ATOM 714 O O . GLY A 1 102 ? -10.656 -1.737 -1.806 1.00 96.38 102 GLY A O 1
ATOM 715 N N . THR A 1 103 ? -11.020 -3.852 -1.148 1.00 96.00 103 THR A N 1
ATOM 716 C CA . THR A 1 103 ? -11.537 -3.526 0.184 1.00 96.00 103 THR A CA 1
ATOM 717 C C . THR A 1 103 ? -10.712 -4.274 1.224 1.00 96.00 103 THR A C 1
ATOM 719 O O . THR A 1 103 ? -10.544 -5.490 1.139 1.00 96.00 103 THR A O 1
ATOM 722 N N . LEU A 1 104 ? -10.195 -3.553 2.217 1.00 95.31 104 LEU A N 1
ATOM 723 C CA . LEU A 1 104 ? -9.571 -4.131 3.401 1.00 95.31 104 LEU A CA 1
ATOM 724 C C . LEU A 1 104 ? -10.606 -4.194 4.524 1.00 95.31 104 LEU A C 1
ATOM 726 O O . LEU A 1 104 ? -11.264 -3.197 4.805 1.00 95.31 104 LEU A O 1
ATOM 730 N N . THR A 1 105 ? -10.701 -5.335 5.205 1.00 95.44 105 THR A N 1
ATOM 731 C CA . THR A 1 105 ? -11.463 -5.470 6.455 1.00 95.44 105 THR A CA 1
ATOM 732 C C . THR A 1 105 ? -10.503 -5.719 7.613 1.00 95.44 105 THR A C 1
ATOM 734 O O . THR A 1 105 ? -9.675 -6.623 7.540 1.00 95.44 105 THR A O 1
ATOM 737 N N . ILE A 1 106 ? -10.620 -4.924 8.677 1.00 94.81 106 ILE A N 1
ATOM 738 C CA . ILE A 1 106 ? -9.978 -5.132 9.977 1.00 94.81 106 ILE A CA 1
ATOM 739 C C . ILE A 1 106 ? -11.035 -5.758 10.900 1.00 94.81 106 ILE A C 1
ATOM 741 O O . ILE A 1 106 ? -11.952 -5.042 11.326 1.00 94.81 106 ILE A O 1
ATOM 745 N N . PRO A 1 107 ? -10.938 -7.067 11.204 1.00 94.94 107 PRO A N 1
ATOM 746 C CA . PRO A 1 107 ? -11.929 -7.759 12.021 1.00 94.94 107 PRO A CA 1
ATOM 747 C C . PRO A 1 107 ? -12.017 -7.213 13.449 1.00 94.94 107 PRO A C 1
ATOM 749 O O . PRO A 1 107 ? -11.066 -6.626 13.977 1.00 94.94 107 PRO A O 1
ATOM 752 N N . ALA A 1 108 ? -13.143 -7.464 14.111 1.00 93.56 108 ALA A N 1
ATOM 753 C CA . ALA A 1 108 ? -13.333 -7.203 15.527 1.00 93.56 108 ALA A CA 1
ATOM 754 C C . ALA A 1 108 ? -12.193 -7.818 16.359 1.00 93.56 108 ALA A C 1
ATOM 756 O O . ALA A 1 108 ? -11.704 -8.919 16.100 1.00 93.56 108 ALA A O 1
ATOM 757 N N . GLY A 1 109 ? -11.741 -7.073 17.364 1.00 95.12 109 GLY A N 1
ATOM 758 C CA . GLY A 1 109 ? -10.584 -7.406 18.189 1.00 95.12 109 GLY A CA 1
ATOM 759 C C . GLY A 1 109 ? -9.228 -7.059 17.566 1.00 95.12 109 GLY A C 1
ATOM 760 O O . GLY A 1 109 ? -8.237 -7.074 18.292 1.00 95.12 109 GLY A O 1
ATOM 761 N N . GLN A 1 110 ? -9.160 -6.698 16.278 1.00 96.38 110 GLN A N 1
ATOM 762 C CA . GLN A 1 110 ? -7.917 -6.284 15.620 1.00 96.38 110 GLN A CA 1
ATOM 763 C C . GLN A 1 110 ? -7.813 -4.764 15.470 1.00 96.38 110 GLN A C 1
ATOM 765 O O . GLN A 1 110 ? -8.806 -4.034 15.405 1.00 96.38 110 GLN A O 1
ATOM 770 N N . THR A 1 111 ? -6.572 -4.286 15.410 1.00 95.44 111 THR A N 1
ATOM 771 C CA . THR A 1 111 ? -6.233 -2.864 15.262 1.00 95.44 111 THR A CA 1
ATOM 772 C C . THR A 1 111 ? -5.471 -2.565 13.977 1.00 95.44 111 THR A C 1
ATOM 774 O O . THR A 1 111 ? -5.152 -1.407 13.728 1.00 95.44 111 THR A O 1
ATOM 777 N N . SER A 1 112 ? -5.182 -3.561 13.142 1.00 95.31 112 SER A N 1
ATOM 778 C CA . SER A 1 112 ? -4.493 -3.343 11.874 1.00 95.31 112 SER A CA 1
ATOM 779 C C . SER A 1 112 ? -4.861 -4.378 10.818 1.00 95.31 112 SER A C 1
ATOM 781 O O . SER A 1 112 ? -5.372 -5.453 11.124 1.00 95.31 112 SER A O 1
ATOM 783 N N . GLY A 1 113 ? -4.594 -4.025 9.565 1.00 95.81 113 GLY A N 1
ATOM 784 C CA . GLY A 1 113 ? -4.644 -4.906 8.406 1.00 95.81 113 GLY A CA 1
ATOM 785 C C . GLY A 1 113 ? -3.578 -4.496 7.390 1.00 95.81 113 GLY A C 1
ATOM 786 O O . GLY A 1 113 ? -3.010 -3.406 7.487 1.00 95.81 113 GLY A O 1
ATOM 787 N N . VAL A 1 114 ? -3.290 -5.374 6.431 1.00 96.81 114 VAL A N 1
ATOM 788 C CA . VAL A 1 114 ? -2.235 -5.162 5.431 1.00 96.81 114 VAL A CA 1
ATOM 789 C C . VAL A 1 114 ? -2.843 -5.107 4.037 1.00 96.81 114 VAL A C 1
ATOM 791 O O . VAL A 1 114 ? -3.647 -5.962 3.671 1.00 96.81 114 VAL A O 1
ATOM 794 N N . ILE A 1 115 ? -2.429 -4.108 3.263 1.00 95.06 115 ILE A N 1
ATOM 795 C CA . ILE A 1 115 ? -2.621 -4.040 1.815 1.00 95.06 115 ILE A CA 1
ATOM 796 C C . ILE A 1 115 ? -1.288 -4.427 1.172 1.00 95.06 115 ILE A C 1
ATOM 798 O O . ILE A 1 115 ? -0.256 -3.830 1.485 1.00 95.06 115 ILE A O 1
ATOM 802 N N . ALA A 1 116 ? -1.317 -5.421 0.286 1.00 96.19 116 ALA A N 1
ATOM 803 C CA . ALA A 1 116 ? -0.190 -5.794 -0.559 1.00 96.19 116 ALA A CA 1
ATOM 804 C C . ALA A 1 116 ? -0.502 -5.382 -2.002 1.00 96.19 116 ALA A C 1
ATOM 806 O O . ALA A 1 116 ? -1.504 -5.814 -2.573 1.00 96.19 116 ALA A O 1
ATOM 807 N N . VAL A 1 117 ? 0.338 -4.516 -2.562 1.00 95.19 117 VAL A N 1
ATOM 808 C CA . VAL A 1 117 ? 0.272 -4.080 -3.958 1.00 95.19 117 VAL A CA 1
ATOM 809 C C . VAL A 1 117 ? 1.335 -4.842 -4.737 1.00 95.19 117 VAL A C 1
ATOM 811 O O . VAL A 1 117 ? 2.518 -4.720 -4.434 1.00 95.19 117 VAL A O 1
ATOM 814 N N . GLN A 1 118 ? 0.915 -5.625 -5.726 1.00 97.31 118 GLN A N 1
ATOM 815 C CA . GLN A 1 118 ? 1.816 -6.422 -6.556 1.00 97.31 118 GLN A CA 1
ATOM 816 C C . GLN A 1 118 ? 2.314 -5.604 -7.745 1.00 97.31 118 GLN A C 1
ATOM 818 O O . GLN A 1 118 ? 1.554 -5.332 -8.677 1.00 97.31 118 GLN A O 1
ATOM 823 N N . VAL A 1 119 ? 3.587 -5.222 -7.698 1.00 94.94 119 VAL A N 1
ATOM 824 C CA . VAL A 1 119 ? 4.296 -4.570 -8.806 1.00 94.94 119 VAL A CA 1
ATOM 825 C C . VAL A 1 119 ? 4.872 -5.658 -9.709 1.00 94.94 119 VAL A C 1
ATOM 827 O O . VAL A 1 119 ? 5.433 -6.635 -9.208 1.00 94.94 119 VAL A O 1
ATOM 830 N N . GLN A 1 120 ? 4.661 -5.525 -11.016 1.00 95.38 120 GLN A N 1
ATOM 831 C CA . GLN A 1 120 ? 5.121 -6.478 -12.022 1.00 95.38 120 GLN A CA 1
ATOM 832 C C . GLN A 1 120 ? 6.581 -6.171 -12.351 1.00 95.38 120 GLN A C 1
ATOM 834 O O . GLN A 1 120 ? 6.877 -5.072 -12.791 1.00 95.38 120 GLN A O 1
ATOM 839 N N . GLY A 1 121 ? 7.475 -7.135 -12.137 1.00 91.38 121 GLY A N 1
ATOM 840 C CA . GLY A 1 121 ? 8.863 -6.993 -12.564 1.00 91.38 121 GLY A CA 1
ATOM 841 C C . GLY A 1 121 ? 8.993 -7.134 -14.078 1.00 91.38 121 GLY A C 1
ATOM 842 O O . GLY A 1 121 ? 8.281 -7.948 -14.683 1.00 91.38 121 GLY A O 1
ATOM 843 N N . ASP A 1 122 ? 9.905 -6.369 -14.670 1.00 87.94 122 ASP A N 1
ATOM 844 C CA . ASP A 1 122 ? 10.295 -6.470 -16.072 1.00 87.94 122 ASP A CA 1
ATOM 845 C C . ASP A 1 122 ? 11.751 -5.995 -16.284 1.00 87.94 122 ASP A C 1
ATOM 847 O O . ASP A 1 122 ? 12.431 -5.566 -15.353 1.00 87.94 122 ASP A O 1
ATOM 851 N N . THR A 1 123 ? 12.267 -6.140 -17.508 1.00 87.38 123 THR A N 1
ATOM 852 C CA . THR A 1 123 ? 13.670 -5.828 -17.845 1.00 87.38 123 THR A CA 1
ATOM 853 C C . THR A 1 123 ? 13.866 -4.480 -18.541 1.00 87.38 123 THR A C 1
ATOM 855 O O . THR A 1 123 ? 14.975 -4.193 -19.007 1.00 87.38 123 THR A O 1
ATOM 858 N N . ASP A 1 124 ? 12.809 -3.688 -18.705 1.00 82.56 124 ASP A N 1
ATOM 859 C CA . ASP A 1 124 ? 12.881 -2.406 -19.388 1.00 82.56 124 ASP A CA 1
ATOM 860 C C . ASP A 1 124 ? 13.586 -1.364 -18.506 1.00 82.56 124 ASP A C 1
ATOM 862 O O . ASP A 1 124 ? 13.513 -1.350 -17.277 1.00 82.56 124 ASP A O 1
ATOM 866 N N . VAL A 1 125 ? 14.351 -0.480 -19.152 1.00 79.62 125 VAL A N 1
ATOM 867 C CA . VAL A 1 125 ? 15.092 0.568 -18.443 1.00 79.62 125 VAL A CA 1
ATOM 868 C C . VAL A 1 125 ? 14.216 1.806 -18.333 1.00 79.62 125 VAL A C 1
ATOM 870 O O . VAL A 1 125 ? 14.075 2.561 -19.298 1.00 79.62 125 VAL A O 1
ATOM 873 N N . GLU A 1 126 ? 13.699 2.051 -17.134 1.00 77.62 126 GLU A N 1
ATOM 874 C CA . GLU A 1 126 ? 12.849 3.201 -16.824 1.00 77.62 126 GLU A CA 1
ATOM 875 C C . GLU A 1 126 ? 13.397 4.005 -15.626 1.00 77.62 126 GLU A C 1
ATOM 877 O O . GLU A 1 126 ? 14.235 3.506 -14.865 1.00 77.62 126 GLU A O 1
ATOM 882 N N . PRO A 1 127 ? 13.007 5.284 -15.457 1.00 81.06 127 PRO A N 1
ATOM 883 C CA . PRO A 1 127 ? 13.339 6.030 -14.245 1.00 81.06 127 PRO A CA 1
ATOM 884 C C . PRO A 1 127 ? 12.577 5.495 -13.024 1.00 81.06 127 PRO A C 1
ATOM 886 O O . PRO A 1 127 ? 11.545 4.851 -13.169 1.00 81.06 127 PRO A O 1
ATOM 889 N N . ASP A 1 128 ? 13.026 5.853 -11.816 1.00 81.25 128 ASP A N 1
ATOM 890 C CA . ASP A 1 128 ? 12.272 5.564 -10.590 1.00 81.25 128 ASP A CA 1
ATOM 891 C C . ASP A 1 128 ? 10.862 6.167 -10.673 1.00 81.25 128 ASP A C 1
ATOM 893 O O . ASP A 1 128 ? 10.707 7.372 -10.933 1.00 81.25 128 ASP A O 1
ATOM 897 N N . GLN A 1 129 ? 9.853 5.329 -10.432 1.00 82.88 129 GLN A N 1
ATOM 898 C CA . GLN A 1 129 ? 8.444 5.696 -10.535 1.00 82.88 129 GLN A CA 1
ATOM 899 C C . GLN A 1 129 ? 7.758 5.772 -9.175 1.00 82.88 129 GLN A C 1
ATOM 901 O O . GLN A 1 129 ? 8.160 5.105 -8.226 1.00 82.88 129 GLN A O 1
ATOM 906 N N . GLY A 1 130 ? 6.695 6.570 -9.071 1.00 84.06 130 GLY A N 1
ATOM 907 C CA . GLY A 1 130 ? 5.928 6.721 -7.836 1.00 84.06 130 GLY A CA 1
ATOM 908 C C . GLY A 1 130 ? 4.463 6.323 -7.952 1.00 84.06 130 GLY A C 1
ATOM 909 O O . GLY A 1 130 ? 3.836 6.478 -9.004 1.00 84.06 130 GLY A O 1
ATOM 910 N N . PHE A 1 131 ? 3.892 5.849 -6.844 1.00 87.06 131 PHE A N 1
ATOM 911 C CA . PHE A 1 131 ? 2.448 5.669 -6.693 1.00 87.06 131 PHE A CA 1
ATOM 912 C C . PHE A 1 131 ? 1.959 5.994 -5.274 1.00 87.06 131 PHE A C 1
ATOM 914 O O . PHE A 1 131 ? 2.731 6.125 -4.320 1.00 87.06 131 PHE A O 1
ATOM 921 N N . THR A 1 132 ? 0.643 6.142 -5.147 1.00 85.56 132 THR A N 1
ATOM 922 C CA . THR A 1 132 ? -0.085 6.393 -3.900 1.00 85.56 132 THR A CA 1
ATOM 923 C C . THR A 1 132 ? -1.135 5.303 -3.698 1.00 85.56 132 THR A C 1
ATOM 925 O O . THR A 1 132 ? -1.833 4.941 -4.644 1.00 85.56 132 THR A O 1
ATOM 928 N N . VAL A 1 133 ? -1.309 4.842 -2.454 1.00 86.06 133 VAL A N 1
ATOM 929 C CA . VAL A 1 133 ? -2.485 4.070 -2.016 1.00 86.06 133 VAL A CA 1
ATOM 930 C C . VAL A 1 133 ? -3.444 5.002 -1.277 1.00 86.06 133 VAL A C 1
ATOM 932 O O . VAL A 1 133 ? -3.110 5.531 -0.217 1.00 86.06 133 VAL A O 1
ATOM 935 N N . THR A 1 134 ? -4.647 5.188 -1.816 1.00 84.75 134 THR A N 1
ATOM 936 C CA . THR A 1 134 ? -5.688 6.029 -1.208 1.00 84.75 134 THR A CA 1
ATOM 937 C C . THR A 1 134 ? -6.736 5.163 -0.529 1.00 84.75 134 THR A C 1
ATOM 939 O O . THR A 1 134 ? -7.259 4.246 -1.154 1.00 84.75 134 THR A O 1
ATOM 942 N N . LEU A 1 135 ? -7.079 5.477 0.724 1.00 84.94 135 LEU A N 1
ATOM 943 C CA . LEU A 1 135 ? -8.193 4.852 1.441 1.00 84.94 135 LEU A CA 1
ATOM 944 C C . LEU A 1 135 ? -9.483 5.674 1.286 1.00 84.94 135 LEU A C 1
ATOM 946 O O . LEU A 1 135 ? -9.463 6.900 1.392 1.00 84.94 135 LEU A O 1
ATOM 950 N N . SER A 1 136 ? -10.623 5.013 1.096 1.00 83.12 136 SER A N 1
ATOM 951 C CA . SER A 1 136 ? -11.935 5.649 0.924 1.00 83.12 136 SER A CA 1
ATOM 952 C C . SER A 1 136 ? -13.073 4.809 1.514 1.00 83.12 136 SER A C 1
ATOM 954 O O . SER A 1 136 ? -12.865 3.679 1.944 1.00 83.12 136 SER A O 1
ATOM 956 N N . ASN A 1 137 ? -14.274 5.392 1.598 1.00 82.12 137 ASN A N 1
ATOM 957 C CA . ASN A 1 137 ? -15.500 4.727 2.065 1.00 82.12 137 ASN A CA 1
ATOM 958 C C . ASN A 1 137 ? -15.348 3.877 3.349 1.00 82.12 137 ASN A C 1
ATOM 960 O O . ASN A 1 137 ? -15.779 2.725 3.366 1.00 82.12 137 ASN A O 1
ATOM 964 N N . PRO A 1 138 ? -14.750 4.397 4.439 1.00 82.56 138 PRO A N 1
ATOM 965 C CA . PRO A 1 138 ? -14.641 3.622 5.666 1.00 82.56 138 PRO A CA 1
ATOM 966 C C . PRO A 1 138 ? -16.035 3.346 6.237 1.00 82.56 138 PRO A C 1
ATOM 968 O O . PRO A 1 138 ? -16.806 4.274 6.497 1.00 82.56 138 PRO A O 1
ATOM 971 N N . THR A 1 139 ? -16.347 2.075 6.470 1.00 82.06 139 THR A N 1
ATOM 972 C CA . THR A 1 139 ? -17.603 1.641 7.080 1.00 82.06 139 THR A CA 1
ATOM 973 C C . THR A 1 139 ? -17.328 0.896 8.376 1.00 82.06 139 THR A C 1
ATOM 975 O O . THR A 1 139 ? -16.556 -0.061 8.420 1.00 82.06 139 THR A O 1
ATOM 978 N N . TYR A 1 140 ? -17.986 1.346 9.440 1.00 73.56 140 TYR A N 1
ATOM 979 C CA . TYR A 1 140 ? -18.022 0.671 10.731 1.00 73.56 140 TYR A CA 1
ATOM 980 C C . TYR A 1 140 ? -19.357 -0.061 10.839 1.00 73.56 140 TYR A C 1
ATOM 982 O O . TYR A 1 140 ? -20.406 0.584 10.775 1.00 73.56 140 TYR A O 1
ATOM 990 N N . GLN A 1 141 ? -19.329 -1.386 10.976 1.00 58.84 141 GLN A N 1
ATOM 991 C CA . GLN A 1 141 ? -20.536 -2.132 11.322 1.00 58.84 141 GLN A CA 1
ATOM 992 C C . GLN A 1 141 ? -20.677 -2.110 12.845 1.00 58.84 141 GLN A C 1
ATOM 994 O O . GLN A 1 141 ? -19.778 -2.618 13.494 1.00 58.84 141 GLN A O 1
ATOM 999 N N . PRO A 1 142 ? -21.720 -1.503 13.436 1.00 54.50 142 PRO A N 1
ATOM 1000 C CA . PRO A 1 142 ? -21.956 -1.580 14.876 1.00 54.50 142 PRO A CA 1
ATOM 1001 C C . PRO A 1 142 ? -22.291 -3.004 15.330 1.00 54.50 142 PRO A C 1
ATOM 1003 O O . PRO A 1 142 ? -23.042 -3.703 14.612 1.00 54.50 142 PRO A O 1
#

Sequence (142 aa):
MDSIVFPDIPTSIRRPGAYIGVYGPWTGAPATRSTSGGGCSLSIAATDADKFEGDDGATDFTFTVTRTGPTTSDVSVDWAVSGSGGNPATGADFVGGAFPAGTLTIPAGQTSGVIAVQVQGDTDVEPDQGFTVTLSNPTYQP

Organism: NCBI:txid1760988

Secondary structure (DSSP, 8-state):
-----PPP--EEEE-TTPPP--------PPEEEEPTTSS-EEEEEEEE-EEE--SSSEEEEEEEEEEES--SS-EEEEEEEEEESSSB--GGGBTTSS--EEEEEE-TT--EEEEEEEEEP-------EEEEEEEEEEEE--

pLDDT: mean 75.87, std 21.74, range [28.7, 97.81]

Foldseek 3Di:
DDFDDFPFPWFKAAEPPDDDDDDDDRDDDWGWDDDPDAQKTKTKDFPAGHYYQAAFDWDWGKMKIFIDGAQQAKKKKKKWKWFDDPATDALCQFPPSHTDIDMDMQGRPGGIDMDITIGGHHDDDDHITTMGMGIHDMDTDD

Radius of gyration: 16.18 Å; chains: 1; bounding box: 44×26×39 Å